Protein AF-C6PT29-F1 (afdb_monomer_lite)

Foldseek 3Di:
DDADPVRHDDDCVVCPDPVNVVLVVVLVVPDDPVCDVVSDVVVVVVLVVVVVVVPNDPPDDPVDDDDPDDDDPPDDD

InterPro domains:
  IPR010758 Trans-2-enoyl-CoA reductase [PTHR37480] (2-74)
  IPR024906 Enoyl reductase FAD binding domain [PF07055] (5-66)

Sequence (77 aa):
MHLNDNGGIRLIDLEVEEHVQKSLSDVWDKITTENVSELTNIDNFRREFFKLFGFEHSDRDYDKEVSQYVELTNCLE

pLDDT: mean 94.72, std 4.7, range [68.12, 98.38]

Organism: NCBI:txid536227

Structure (mmCIF, N/CA/C/O backbone):
data_AF-C6PT29-F1
#
_entry.id   AF-C6PT29-F1
#
loop_
_atom_site.group_PDB
_atom_site.id
_atom_site.type_symbol
_atom_site.label_atom_id
_atom_site.label_alt_id
_atom_site.label_comp_id
_atom_site.label_asym_id
_atom_site.label_entity_id
_atom_site.label_seq_id
_atom_site.pdbx_PDB_ins_code
_atom_site.Cartn_x
_atom_site.Cartn_y
_atom_site.Cartn_z
_atom_site.occupancy
_atom_site.B_iso_or_equiv
_atom_site.auth_seq_id
_atom_site.auth_comp_id
_atom_site.auth_asym_id
_atom_site.auth_atom_id
_atom_site.pdbx_PDB_model_num
ATOM 1 N N . MET A 1 1 ? 9.031 17.467 12.610 1.00 68.12 1 MET A N 1
ATOM 2 C CA . MET A 1 1 ? 10.035 16.383 12.647 1.00 68.12 1 MET A CA 1
ATOM 3 C C . MET A 1 1 ? 10.293 16.077 14.105 1.00 68.12 1 MET A C 1
ATOM 5 O O . MET A 1 1 ? 10.862 16.912 14.798 1.00 68.12 1 MET A O 1
ATOM 9 N N . HIS A 1 2 ? 9.766 14.952 14.577 1.00 84.38 2 HIS A N 1
ATOM 10 C CA . HIS A 1 2 ? 9.812 14.564 15.984 1.00 84.38 2 HIS A CA 1
ATOM 11 C C . HIS A 1 2 ? 10.798 13.411 16.161 1.00 84.38 2 HIS A C 1
ATOM 13 O O . HIS A 1 2 ? 10.961 12.593 15.255 1.00 84.38 2 HIS A O 1
ATOM 19 N N . LEU A 1 3 ? 11.478 13.368 17.305 1.00 90.25 3 LEU A N 1
ATOM 20 C CA . LEU A 1 3 ? 12.289 12.220 17.697 1.00 90.25 3 LEU A CA 1
ATOM 21 C C . LEU A 1 3 ? 11.443 11.293 18.575 1.00 90.25 3 LEU A C 1
ATOM 23 O O . LEU A 1 3 ? 10.608 11.771 19.340 1.00 90.25 3 LEU A O 1
ATOM 27 N N . ASN A 1 4 ? 11.647 9.984 18.454 1.00 87.31 4 ASN A N 1
ATOM 28 C CA . ASN A 1 4 ? 11.136 9.008 19.412 1.00 87.31 4 ASN A CA 1
ATOM 29 C C . ASN A 1 4 ? 12.030 8.954 20.666 1.00 87.31 4 ASN A C 1
ATOM 31 O O . ASN A 1 4 ? 13.100 9.565 20.701 1.00 87.31 4 ASN A O 1
ATOM 35 N N . ASP A 1 5 ? 11.618 8.181 21.671 1.00 89.12 5 ASP A N 1
ATOM 36 C CA . ASP A 1 5 ? 12.318 8.065 22.962 1.00 89.12 5 ASP A CA 1
ATOM 37 C C . ASP A 1 5 ? 13.761 7.540 22.842 1.00 89.12 5 ASP A C 1
ATOM 39 O O . ASP A 1 5 ? 14.593 7.778 23.714 1.00 89.12 5 ASP A O 1
ATOM 43 N N . ASN A 1 6 ? 14.084 6.884 21.724 1.00 92.56 6 ASN A N 1
ATOM 44 C CA . ASN A 1 6 ? 15.417 6.367 21.416 1.00 92.56 6 ASN A CA 1
ATOM 45 C C . ASN A 1 6 ? 16.252 7.346 20.565 1.00 92.56 6 ASN A C 1
ATOM 47 O O . ASN A 1 6 ? 17.324 6.983 20.084 1.00 92.56 6 ASN A O 1
ATOM 51 N N . GLY A 1 7 ? 15.762 8.568 20.332 1.00 92.94 7 GLY A N 1
ATOM 52 C CA . GLY A 1 7 ? 16.427 9.590 19.519 1.00 92.94 7 GLY A CA 1
ATOM 53 C C . GLY A 1 7 ? 16.324 9.378 18.003 1.00 92.94 7 GLY A C 1
ATOM 54 O O . GLY A 1 7 ? 16.997 10.073 17.245 1.00 92.94 7 GLY A O 1
ATOM 55 N N . GLY A 1 8 ? 15.498 8.436 17.539 1.00 91.38 8 GLY A N 1
ATOM 56 C CA . GLY A 1 8 ? 15.252 8.180 16.119 1.00 91.38 8 GLY A CA 1
ATOM 57 C C . GLY A 1 8 ? 14.200 9.118 15.527 1.00 91.38 8 GLY A C 1
ATOM 58 O O . GLY A 1 8 ? 13.237 9.480 16.198 1.00 91.38 8 GLY A O 1
ATOM 59 N N . ILE A 1 9 ? 14.354 9.495 14.257 1.00 93.50 9 ILE A N 1
ATOM 60 C CA . ILE A 1 9 ? 13.386 10.345 13.548 1.00 93.50 9 ILE A CA 1
ATOM 61 C C . ILE A 1 9 ? 12.074 9.579 13.356 1.00 93.50 9 ILE A C 1
ATOM 63 O O . ILE A 1 9 ? 12.061 8.485 12.794 1.00 93.50 9 ILE A O 1
ATOM 67 N N . ARG A 1 10 ? 10.961 10.178 13.780 1.00 90.44 10 ARG A N 1
ATOM 68 C CA . ARG A 1 10 ? 9.610 9.646 13.593 1.00 90.44 10 ARG A CA 1
ATOM 69 C C . ARG A 1 10 ? 8.971 10.253 12.344 1.00 90.44 10 ARG A C 1
ATOM 71 O O . ARG A 1 10 ? 8.910 11.473 12.211 1.00 90.44 10 ARG A O 1
ATOM 78 N N . LEU A 1 11 ? 8.506 9.385 11.443 1.00 91.12 11 LEU A N 1
ATOM 79 C CA . LEU A 1 11 ? 7.828 9.748 10.185 1.00 91.12 11 LEU A CA 1
ATOM 80 C C . LEU A 1 11 ? 6.418 9.149 10.064 1.00 91.12 11 LEU A C 1
ATOM 82 O O . LEU A 1 11 ? 5.728 9.388 9.081 1.00 91.12 11 LEU A O 1
ATOM 86 N N . ILE A 1 12 ? 5.996 8.379 11.066 1.00 90.62 12 ILE A N 1
ATOM 87 C CA . ILE A 1 12 ? 4.754 7.594 11.059 1.00 90.62 12 ILE A CA 1
ATOM 88 C C . ILE A 1 12 ? 3.603 8.300 11.783 1.00 90.62 12 ILE A C 1
ATOM 90 O O . ILE A 1 12 ? 2.637 7.650 12.163 1.00 90.62 12 ILE A O 1
ATOM 94 N N . ASP A 1 13 ? 3.716 9.609 12.033 1.00 90.19 13 ASP A N 1
ATOM 95 C CA . ASP A 1 13 ? 2.791 10.347 12.906 1.00 90.19 13 ASP A CA 1
ATOM 96 C C . ASP A 1 13 ? 1.323 10.185 12.482 1.00 90.19 13 ASP A C 1
ATOM 98 O O . ASP A 1 13 ? 0.475 10.009 13.349 1.00 90.19 13 ASP A O 1
ATOM 102 N N . LEU A 1 14 ? 1.047 10.151 11.173 1.00 92.12 14 LEU A N 1
ATOM 103 C CA . LEU A 1 14 ? -0.301 9.947 10.628 1.00 92.12 14 LEU A CA 1
ATOM 104 C C . LEU A 1 14 ? -0.824 8.513 10.816 1.00 92.12 14 LEU A C 1
ATOM 106 O O . LEU A 1 14 ? -2.018 8.306 10.994 1.00 92.12 14 LEU A O 1
ATOM 110 N N . GLU A 1 15 ? 0.050 7.508 10.764 1.00 94.31 15 GLU A N 1
ATOM 111 C CA . GLU A 1 15 ? -0.341 6.093 10.859 1.00 94.31 15 GLU A CA 1
ATOM 112 C C . GLU A 1 15 ? -0.708 5.700 12.297 1.00 94.31 15 GLU A C 1
ATOM 114 O O . GLU A 1 15 ? -1.575 4.863 12.541 1.00 94.31 15 GLU A O 1
ATOM 119 N N . VAL A 1 16 ? -0.057 6.333 13.267 1.00 92.19 16 VAL A N 1
ATOM 120 C CA . VAL A 1 16 ? -0.175 6.031 14.701 1.00 92.19 16 VAL A CA 1
ATOM 121 C C . VAL A 1 16 ? -1.193 6.907 15.430 1.00 92.19 16 VAL A C 1
ATOM 123 O O . VAL A 1 16 ? -1.264 6.861 16.659 1.00 92.19 16 VAL A O 1
ATOM 126 N N . GLU A 1 17 ? -1.974 7.714 14.710 1.00 95.38 17 GLU A N 1
ATOM 127 C CA . GLU A 1 17 ? -3.058 8.488 15.312 1.00 95.38 17 GLU A CA 1
ATOM 128 C C . GLU A 1 17 ? -4.129 7.566 15.915 1.00 95.38 17 GLU A C 1
ATOM 130 O O . GLU A 1 17 ? -4.482 6.530 15.350 1.00 95.38 17 GLU A O 1
ATOM 135 N N . GLU A 1 18 ? -4.697 7.963 17.058 1.00 97.31 18 GLU A N 1
ATOM 136 C CA . GLU A 1 18 ? -5.640 7.135 17.825 1.00 97.31 18 GLU A CA 1
ATOM 137 C C . GLU A 1 18 ? -6.844 6.678 16.987 1.00 97.31 18 GLU A C 1
ATOM 139 O O . GLU A 1 18 ? -7.265 5.524 17.063 1.00 97.31 18 GLU A O 1
ATOM 144 N N . HIS A 1 19 ? -7.375 7.565 16.142 1.00 96.88 19 HIS A N 1
ATOM 145 C CA . HIS A 1 19 ? -8.526 7.256 15.299 1.00 96.88 19 HIS A CA 1
ATOM 146 C C . HIS A 1 19 ? -8.208 6.182 14.239 1.00 96.88 19 HIS A C 1
ATOM 148 O O . HIS A 1 19 ? -9.064 5.342 13.945 1.00 96.88 19 HIS A O 1
ATOM 154 N N . VAL A 1 20 ? -6.978 6.169 13.708 1.00 96.88 20 VAL A N 1
ATOM 155 C CA . VAL A 1 20 ? -6.497 5.154 12.758 1.00 96.88 20 VAL A CA 1
ATOM 156 C C . VAL A 1 20 ? -6.341 3.818 13.476 1.00 96.88 20 VAL A C 1
ATOM 158 O O . VAL A 1 20 ? -6.904 2.817 13.039 1.00 96.88 20 VAL A O 1
ATOM 161 N N . GLN A 1 21 ? -5.660 3.808 14.624 1.00 97.81 21 GLN A N 1
ATOM 162 C CA . GLN A 1 21 ? -5.419 2.595 15.415 1.00 97.81 21 GLN A CA 1
ATOM 163 C C . GLN A 1 21 ? -6.720 1.947 15.910 1.00 97.81 21 GLN A C 1
ATOM 165 O O . GLN A 1 21 ? -6.872 0.722 15.874 1.00 97.81 21 GLN A O 1
ATOM 170 N N . LYS A 1 22 ? -7.699 2.766 16.308 1.00 97.44 22 LYS A N 1
ATOM 171 C CA . LYS A 1 22 ? -9.035 2.297 16.680 1.00 97.44 22 LYS A CA 1
ATOM 172 C C . LYS A 1 22 ? -9.770 1.673 15.494 1.00 97.44 22 LYS A C 1
ATOM 174 O O . LYS A 1 22 ? -10.287 0.569 15.620 1.00 97.44 22 LYS A O 1
ATOM 179 N N . SER A 1 23 ? -9.760 2.343 14.340 1.00 96.12 23 SER A N 1
ATOM 180 C CA . SER A 1 23 ? -10.399 1.828 13.120 1.00 96.12 23 SER A CA 1
ATOM 181 C C . SER A 1 23 ? -9.784 0.497 12.676 1.00 96.12 23 SER A C 1
ATOM 183 O O . SER A 1 23 ? -10.509 -0.416 12.289 1.00 96.12 23 SER A O 1
ATOM 185 N N . LEU A 1 24 ? -8.457 0.363 12.779 1.00 96.44 24 LEU A N 1
ATOM 186 C CA . LEU A 1 24 ? -7.753 -0.887 12.493 1.00 96.44 24 LEU A CA 1
ATOM 187 C C . LEU A 1 24 ? -8.176 -2.008 13.444 1.00 96.44 24 LEU A C 1
ATOM 189 O O . LEU A 1 24 ? -8.506 -3.094 12.978 1.00 96.44 24 LEU A O 1
ATOM 193 N N . SER A 1 25 ? -8.217 -1.737 14.751 1.00 97.00 25 SER A N 1
ATOM 194 C CA . SER A 1 25 ? -8.620 -2.724 15.763 1.00 97.00 25 SER A CA 1
ATOM 195 C C . SER A 1 25 ? -10.055 -3.217 15.528 1.00 97.00 25 SER A C 1
ATOM 197 O O . SER A 1 25 ? -10.303 -4.420 15.504 1.00 97.00 25 SER A O 1
ATOM 199 N N . ASP A 1 26 ? -10.983 -2.296 15.245 1.00 96.81 26 ASP A N 1
ATOM 200 C CA . ASP A 1 26 ? -12.392 -2.615 14.986 1.00 96.81 26 ASP A CA 1
ATOM 201 C C . ASP A 1 26 ? -12.598 -3.484 13.733 1.00 96.81 26 ASP A C 1
ATOM 203 O O . ASP A 1 26 ? -13.552 -4.268 13.678 1.00 96.81 26 ASP A O 1
ATOM 207 N N . VAL A 1 27 ? -11.761 -3.307 12.703 1.00 97.56 27 VAL A N 1
ATOM 208 C CA . VAL A 1 27 ? -11.779 -4.120 11.476 1.00 97.56 27 VAL A CA 1
ATOM 209 C C . VAL A 1 27 ? -11.118 -5.473 11.719 1.00 97.56 27 VAL A C 1
ATOM 211 O O . VAL A 1 27 ? -11.636 -6.490 11.258 1.00 97.56 27 VAL A O 1
ATOM 214 N N . TRP A 1 28 ? -10.011 -5.499 12.461 1.00 97.94 28 TRP A N 1
ATOM 215 C CA . TRP A 1 28 ? -9.236 -6.709 12.734 1.00 97.94 28 TRP A CA 1
ATOM 216 C C . TRP A 1 28 ? -10.069 -7.799 13.414 1.00 97.94 28 TRP A C 1
ATOM 218 O O . TRP A 1 28 ? -9.993 -8.961 13.028 1.00 97.94 28 TRP A O 1
ATOM 228 N N . ASP A 1 29 ? -10.939 -7.418 14.348 1.00 97.25 29 ASP A N 1
ATOM 229 C CA . ASP A 1 29 ? -11.819 -8.358 15.053 1.00 97.25 29 ASP A CA 1
ATOM 230 C C . ASP A 1 29 ? -12.949 -8.935 14.175 1.00 97.25 29 ASP A C 1
ATOM 232 O O . ASP A 1 29 ? -13.610 -9.900 14.562 1.00 97.25 29 ASP A O 1
ATOM 236 N N . LYS A 1 30 ? -13.210 -8.342 13.002 1.00 97.69 30 LYS A N 1
ATOM 237 C CA . LYS A 1 30 ? -14.361 -8.667 12.135 1.00 97.69 30 LYS A CA 1
ATOM 238 C C . LYS A 1 30 ? -13.973 -9.275 10.792 1.00 97.69 30 LYS A C 1
ATOM 240 O O . LYS A 1 30 ? -14.852 -9.745 10.064 1.00 97.69 30 LYS A O 1
ATOM 245 N N . ILE A 1 31 ? -12.697 -9.212 10.428 1.00 98.00 31 ILE A N 1
ATOM 246 C CA . ILE A 1 31 ? -12.236 -9.618 9.107 1.00 98.00 31 ILE A CA 1
ATOM 247 C C . ILE A 1 31 ? -12.261 -11.141 8.955 1.00 98.00 31 ILE A C 1
ATOM 249 O O . ILE A 1 31 ? -11.806 -11.891 9.816 1.00 98.00 31 ILE A O 1
ATOM 253 N N . THR A 1 32 ? -12.792 -11.604 7.831 1.00 98.31 32 THR A N 1
ATOM 254 C CA . THR A 1 32 ? -12.844 -13.007 7.422 1.00 98.31 32 THR A CA 1
ATOM 255 C C . THR A 1 32 ? -12.424 -13.123 5.960 1.00 98.31 32 THR A C 1
ATOM 257 O O . THR A 1 32 ? -12.255 -12.125 5.257 1.00 98.31 32 THR A O 1
ATOM 260 N N . THR A 1 33 ? -12.245 -14.348 5.465 1.00 98.06 33 THR A N 1
ATOM 261 C CA . THR A 1 33 ? -11.925 -14.571 4.049 1.00 98.06 33 THR A CA 1
ATOM 262 C C . THR A 1 33 ? -13.036 -14.069 3.124 1.00 98.06 33 THR A C 1
ATOM 264 O O . THR A 1 33 ? -12.74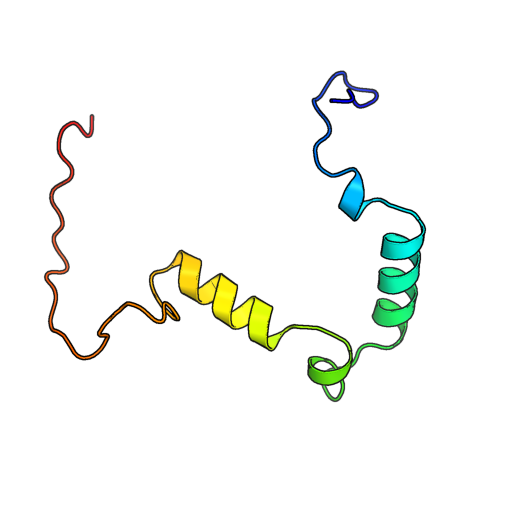7 -13.576 2.038 1.00 98.06 33 THR A O 1
ATOM 267 N N . GLU A 1 34 ? -14.293 -14.154 3.555 1.00 98.38 34 GLU A N 1
ATOM 268 C CA . GLU A 1 34 ? -15.468 -13.776 2.770 1.00 98.38 34 GLU A CA 1
ATOM 269 C C . GLU A 1 34 ? -15.631 -12.257 2.642 1.00 98.38 34 GLU A C 1
ATOM 271 O O . GLU A 1 34 ? -16.109 -11.793 1.613 1.00 98.38 34 GLU A O 1
ATOM 276 N N . ASN A 1 35 ? -15.222 -11.483 3.655 1.00 97.56 35 ASN A N 1
ATOM 277 C CA . ASN A 1 35 ? -15.440 -10.031 3.702 1.00 97.56 35 ASN A CA 1
ATOM 278 C C . ASN A 1 35 ? -14.155 -9.190 3.546 1.00 97.56 35 ASN A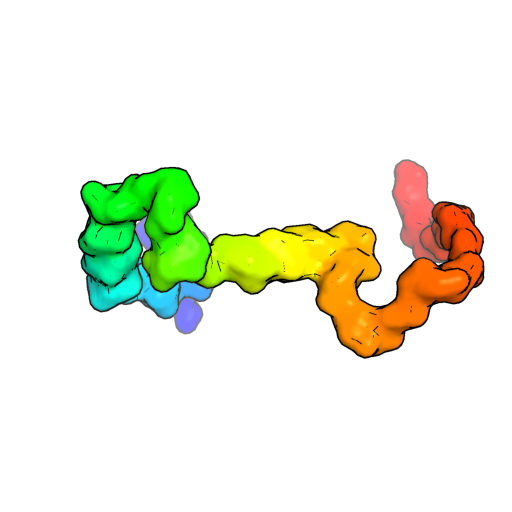 C 1
ATOM 280 O O . ASN A 1 35 ? -14.214 -7.960 3.595 1.00 97.56 35 ASN A O 1
ATOM 284 N N . VAL A 1 36 ? -12.992 -9.820 3.331 1.00 97.62 36 VAL A N 1
ATOM 285 C CA . VAL A 1 36 ? -11.687 -9.135 3.244 1.00 97.62 36 VAL A CA 1
ATOM 286 C C . VAL A 1 36 ? -11.671 -8.007 2.207 1.00 97.62 36 VAL A C 1
ATOM 288 O O . VAL A 1 36 ? -11.137 -6.934 2.483 1.00 97.62 36 VAL A O 1
ATOM 291 N N . SER A 1 37 ? -12.283 -8.213 1.038 1.00 96.75 37 SER A N 1
ATOM 292 C CA . SER A 1 37 ? -12.350 -7.206 -0.031 1.00 96.75 37 SER A CA 1
ATOM 293 C C . SER A 1 37 ? -13.349 -6.081 0.249 1.00 96.75 37 SER A C 1
ATOM 295 O O . SER A 1 37 ? -13.268 -5.032 -0.379 1.00 96.75 37 SER A O 1
ATOM 297 N N . GLU A 1 38 ? -14.284 -6.280 1.181 1.00 97.50 38 GLU A N 1
ATOM 298 C CA . GLU A 1 38 ? -15.251 -5.257 1.591 1.00 97.50 38 GLU A CA 1
ATOM 299 C C . GLU A 1 38 ? -14.680 -4.367 2.699 1.00 97.50 38 GLU A C 1
ATOM 301 O O . GLU A 1 38 ? -14.867 -3.152 2.689 1.00 97.50 38 GLU A O 1
ATOM 306 N N . LEU A 1 39 ? -13.975 -4.974 3.661 1.00 97.69 39 LEU A N 1
ATOM 307 C CA . LEU A 1 39 ? -13.447 -4.282 4.839 1.00 97.69 39 LEU A CA 1
ATOM 308 C C . LEU A 1 39 ? -12.065 -3.661 4.626 1.00 97.69 39 LEU A C 1
ATOM 310 O O . LEU A 1 39 ? -11.631 -2.837 5.432 1.00 97.69 39 LEU A O 1
ATOM 314 N N . THR A 1 40 ? -11.350 -4.053 3.574 1.00 97.12 40 THR A N 1
ATOM 315 C CA . THR A 1 40 ? -9.985 -3.588 3.318 1.00 97.12 40 THR A CA 1
ATOM 316 C C . THR A 1 40 ? -9.784 -3.224 1.860 1.00 97.12 40 THR A C 1
ATOM 318 O O . THR A 1 40 ? -10.517 -3.654 0.976 1.00 97.12 40 THR A O 1
ATOM 321 N N . ASN A 1 41 ? -8.716 -2.479 1.587 1.00 97.06 41 ASN A N 1
ATOM 322 C CA . ASN A 1 41 ? -8.314 -2.156 0.225 1.00 97.06 41 ASN A CA 1
ATOM 323 C C . ASN A 1 41 ? -7.308 -3.180 -0.343 1.00 97.06 41 ASN A C 1
ATOM 325 O O . ASN A 1 41 ? -6.276 -2.808 -0.910 1.00 97.06 41 ASN A O 1
ATOM 329 N N . ILE A 1 42 ? -7.572 -4.480 -0.150 1.00 97.00 42 ILE A N 1
ATOM 330 C CA . ILE A 1 42 ? -6.655 -5.569 -0.534 1.00 97.00 42 ILE A CA 1
ATOM 331 C C . ILE A 1 42 ? -6.373 -5.611 -2.041 1.00 97.00 42 ILE A C 1
ATOM 333 O O . ILE A 1 42 ? -5.263 -5.947 -2.452 1.00 97.00 42 ILE A O 1
ATOM 337 N N . ASP A 1 43 ? -7.335 -5.216 -2.875 1.00 96.12 43 ASP A N 1
ATOM 338 C CA . ASP A 1 43 ? -7.140 -5.178 -4.325 1.00 96.12 43 ASP A CA 1
ATOM 339 C C . ASP A 1 43 ? -6.152 -4.084 -4.725 1.00 96.12 43 ASP A C 1
ATOM 341 O O . ASP A 1 43 ? -5.298 -4.303 -5.584 1.00 96.12 43 ASP A O 1
ATOM 345 N N . ASN A 1 44 ? -6.204 -2.923 -4.065 1.00 96.25 44 ASN A N 1
ATOM 346 C CA . ASN A 1 44 ? -5.192 -1.898 -4.280 1.00 96.25 44 ASN A CA 1
ATOM 347 C C . ASN A 1 44 ? -3.839 -2.317 -3.717 1.00 96.25 44 ASN A C 1
ATOM 349 O O . ASN A 1 44 ? -2.837 -2.117 -4.387 1.00 96.25 44 ASN A O 1
ATOM 353 N N . PHE A 1 45 ? -3.801 -2.945 -2.541 1.00 97.62 45 PHE A N 1
ATOM 354 C CA . PHE A 1 45 ? -2.558 -3.492 -1.997 1.00 97.62 45 PHE A CA 1
ATOM 355 C C . PHE A 1 45 ? -1.887 -4.460 -2.983 1.00 97.62 45 PHE A C 1
ATOM 357 O O . PHE A 1 45 ? -0.691 -4.346 -3.233 1.00 97.62 45 PHE A O 1
ATOM 364 N N . ARG A 1 46 ? -2.656 -5.365 -3.605 1.00 96.88 46 ARG A N 1
ATOM 365 C CA . ARG A 1 46 ? -2.150 -6.279 -4.641 1.00 96.88 46 ARG A CA 1
ATOM 366 C C . ARG A 1 46 ? -1.601 -5.523 -5.850 1.00 96.88 46 ARG A C 1
ATOM 368 O O . ARG A 1 46 ? -0.501 -5.836 -6.294 1.00 96.88 46 ARG A O 1
ATOM 375 N N . ARG A 1 47 ? -2.318 -4.513 -6.355 1.00 96.94 47 ARG A N 1
ATOM 376 C CA . ARG A 1 47 ? -1.826 -3.683 -7.470 1.00 96.94 47 ARG A CA 1
ATOM 377 C C . ARG A 1 47 ? -0.538 -2.941 -7.116 1.00 96.94 47 ARG A C 1
ATOM 379 O O . ARG A 1 47 ? 0.420 -2.993 -7.878 1.00 96.94 47 ARG A O 1
ATOM 386 N N . GLU A 1 48 ? -0.479 -2.298 -5.951 1.00 97.75 48 GLU A N 1
ATOM 387 C CA . GLU A 1 48 ? 0.725 -1.598 -5.481 1.00 97.75 48 GLU A CA 1
ATOM 388 C C . GLU A 1 48 ? 1.898 -2.562 -5.254 1.00 97.75 48 GLU A C 1
ATOM 390 O O . GLU A 1 48 ? 3.037 -2.228 -5.569 1.00 97.75 48 GLU A O 1
ATOM 395 N N . PHE A 1 49 ? 1.633 -3.787 -4.794 1.00 97.81 49 PHE A N 1
ATOM 396 C CA . PHE A 1 49 ? 2.649 -4.832 -4.700 1.00 97.81 49 PHE A CA 1
ATOM 397 C C . PHE A 1 49 ? 3.229 -5.180 -6.077 1.00 97.81 49 PHE A C 1
ATOM 399 O O . PHE A 1 49 ? 4.446 -5.226 -6.237 1.00 97.81 49 PHE A O 1
ATOM 406 N N . PHE A 1 50 ? 2.383 -5.367 -7.091 1.00 97.75 50 PHE A N 1
ATOM 407 C CA . PHE A 1 50 ? 2.823 -5.650 -8.459 1.00 97.75 50 PHE A CA 1
ATOM 408 C C . PHE A 1 50 ? 3.634 -4.504 -9.079 1.00 97.75 50 PHE A C 1
ATOM 410 O O . PHE A 1 50 ? 4.600 -4.763 -9.806 1.00 97.75 50 PHE A O 1
ATOM 417 N N . LYS A 1 51 ? 3.335 -3.251 -8.718 1.00 97.62 51 LYS A N 1
ATOM 418 C CA . LYS A 1 51 ? 4.123 -2.083 -9.145 1.00 97.62 51 LYS A CA 1
ATOM 419 C C . LYS A 1 51 ? 5.573 -2.119 -8.690 1.00 97.62 51 LYS A C 1
ATOM 421 O O . LYS A 1 51 ? 6.423 -1.642 -9.445 1.00 97.62 51 LYS A O 1
ATOM 426 N N . LEU A 1 52 ? 5.875 -2.719 -7.533 1.00 97.75 52 LEU A N 1
ATOM 427 C CA . LEU A 1 52 ? 7.257 -2.908 -7.062 1.00 97.75 52 LEU A CA 1
ATOM 428 C C . LEU A 1 52 ? 8.094 -3.750 -8.034 1.00 97.75 52 LEU A C 1
ATOM 430 O O . LEU A 1 52 ? 9.309 -3.592 -8.096 1.00 97.75 52 LEU A O 1
ATOM 434 N N . PHE A 1 53 ? 7.439 -4.609 -8.816 1.00 96.81 53 PHE A N 1
ATOM 435 C CA . PHE A 1 53 ? 8.065 -5.496 -9.794 1.00 96.81 53 PHE A CA 1
ATOM 436 C C . PHE A 1 53 ? 7.860 -5.028 -11.242 1.00 96.81 53 PHE A C 1
ATOM 438 O O . PHE A 1 53 ? 8.136 -5.774 -12.175 1.00 96.81 53 PHE A O 1
ATOM 445 N N . GLY A 1 54 ? 7.384 -3.79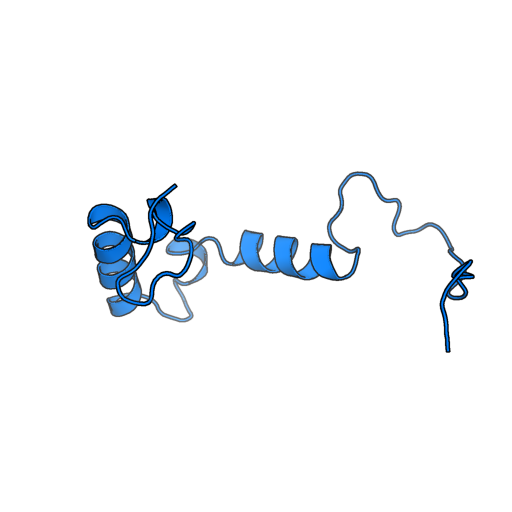5 -11.443 1.00 95.25 54 GLY A N 1
ATOM 446 C CA . GLY A 1 54 ? 7.184 -3.213 -12.773 1.00 95.25 54 GLY A CA 1
ATOM 447 C C . GLY A 1 54 ? 5.860 -3.580 -13.455 1.00 95.25 54 GLY A C 1
ATOM 448 O O . GLY A 1 54 ? 5.681 -3.253 -14.627 1.00 95.25 54 GLY A O 1
ATOM 449 N N . PHE A 1 55 ? 4.912 -4.198 -12.746 1.00 97.06 55 PHE A N 1
ATOM 450 C CA . PHE A 1 55 ? 3.570 -4.535 -13.248 1.00 97.06 55 PHE A CA 1
ATOM 451 C C . PHE A 1 55 ? 2.508 -3.507 -12.802 1.00 97.06 55 PHE A C 1
ATOM 453 O O . PHE A 1 55 ? 2.796 -2.662 -11.964 1.00 97.06 55 PHE A O 1
ATOM 460 N N . GLU A 1 56 ? 1.286 -3.554 -13.350 1.00 95.94 56 GLU A N 1
ATOM 461 C CA . GLU A 1 56 ? 0.156 -2.676 -12.953 1.00 95.94 56 GLU A CA 1
ATOM 462 C C . GLU A 1 56 ? 0.408 -1.155 -13.114 1.00 95.94 56 GLU A C 1
ATOM 464 O O . GLU A 1 56 ? -0.245 -0.321 -12.475 1.00 95.94 56 GLU A O 1
ATOM 469 N N . HIS A 1 57 ? 1.346 -0.762 -13.983 1.00 96.12 57 HIS A N 1
ATOM 470 C CA . HIS A 1 57 ? 1.586 0.638 -14.344 1.00 96.12 57 HIS A CA 1
ATOM 471 C C . HIS A 1 57 ? 0.779 1.012 -15.590 1.00 96.12 57 HIS A C 1
ATOM 473 O O . HIS A 1 57 ? 0.9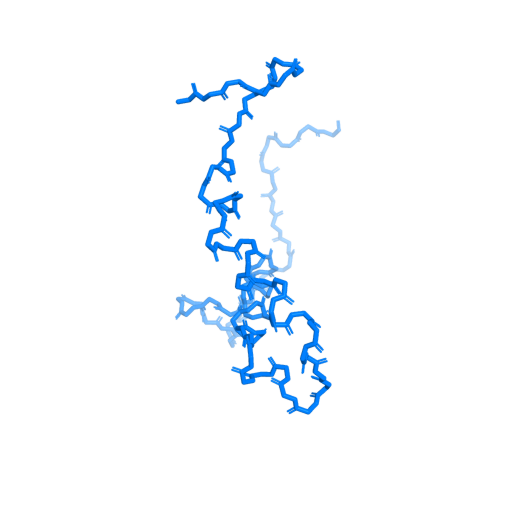49 0.418 -16.653 1.00 96.12 57 HIS A O 1
ATOM 479 N N . SER A 1 58 ? -0.094 2.016 -15.479 1.00 95.12 58 SER A N 1
ATOM 480 C CA . SER A 1 58 ? -1.019 2.393 -16.560 1.00 95.12 58 SER A CA 1
ATOM 481 C C . SER A 1 58 ? -0.345 3.042 -17.773 1.00 95.12 58 SER A C 1
ATOM 483 O O . SER A 1 58 ? -0.983 3.209 -18.806 1.00 95.12 58 SER A O 1
ATOM 485 N N . ASP A 1 59 ? 0.917 3.452 -17.647 1.00 96.00 59 ASP A N 1
ATOM 486 C CA . ASP A 1 59 ? 1.724 4.067 -18.704 1.00 96.00 59 ASP A CA 1
ATOM 487 C C . ASP A 1 59 ? 2.628 3.059 -19.444 1.00 96.00 59 ASP A C 1
ATOM 489 O O . ASP A 1 59 ? 3.455 3.465 -20.264 1.00 96.00 59 ASP A O 1
ATOM 493 N N . ARG A 1 60 ? 2.498 1.752 -19.169 1.00 94.94 60 ARG A N 1
ATOM 494 C CA . ARG A 1 60 ? 3.325 0.691 -19.766 1.00 94.94 60 ARG A CA 1
ATOM 495 C C . ARG A 1 60 ? 2.529 -0.165 -20.741 1.00 94.94 60 ARG A C 1
ATOM 497 O O . ARG A 1 60 ? 1.418 -0.595 -20.455 1.00 94.94 60 ARG A O 1
ATOM 504 N N . ASP A 1 61 ? 3.145 -0.438 -21.885 1.00 96.94 61 ASP A N 1
ATOM 505 C CA . ASP A 1 61 ? 2.669 -1.420 -22.854 1.00 96.94 61 ASP A CA 1
ATOM 506 C C . ASP A 1 61 ? 3.275 -2.787 -22.512 1.00 96.94 61 ASP A C 1
ATOM 508 O O . ASP A 1 61 ? 4.465 -3.015 -22.740 1.00 96.94 61 ASP A O 1
ATOM 512 N N . TYR A 1 62 ? 2.467 -3.662 -21.912 1.00 95.94 62 TYR A N 1
ATOM 513 C CA . TYR A 1 62 ? 2.887 -5.002 -21.489 1.00 95.94 62 TYR A CA 1
ATOM 514 C C . TYR A 1 62 ? 2.920 -6.025 -22.632 1.00 95.94 62 TYR A C 1
ATOM 516 O O . TYR A 1 62 ? 3.496 -7.096 -22.452 1.00 95.94 62 TYR A O 1
ATOM 524 N N . ASP A 1 63 ? 2.359 -5.697 -23.799 1.00 96.94 63 ASP A N 1
ATOM 525 C CA . ASP A 1 63 ? 2.420 -6.552 -24.990 1.00 96.94 63 ASP A CA 1
ATOM 526 C C . ASP A 1 63 ? 3.690 -6.290 -25.817 1.00 96.94 63 ASP A C 1
ATOM 528 O O . ASP A 1 63 ? 4.035 -7.048 -26.729 1.00 96.94 63 ASP A O 1
ATOM 532 N N . LYS A 1 64 ? 4.425 -5.220 -25.493 1.00 97.44 64 LYS A N 1
ATOM 533 C CA . LYS A 1 64 ? 5.685 -4.875 -26.143 1.00 97.44 64 LYS A CA 1
ATOM 534 C C . LYS A 1 64 ? 6.823 -5.779 -25.672 1.00 97.44 64 LYS A C 1
ATOM 536 O O . LYS A 1 64 ? 7.165 -5.823 -24.493 1.00 97.44 64 LYS A O 1
ATOM 541 N N . GLU A 1 65 ? 7.503 -6.408 -26.627 1.00 97.25 65 GLU A N 1
ATOM 542 C CA . GLU A 1 65 ? 8.730 -7.159 -26.361 1.00 97.25 65 GLU A CA 1
ATOM 543 C C . GLU A 1 65 ? 9.851 -6.238 -25.842 1.00 97.25 65 GLU A C 1
ATOM 545 O O . GLU A 1 65 ? 10.118 -5.163 -26.395 1.00 97.25 65 GLU A O 1
ATOM 550 N N . VAL A 1 66 ? 10.523 -6.665 -24.769 1.00 95.88 66 VAL A N 1
ATOM 551 C CA . VAL A 1 66 ? 11.639 -5.947 -24.141 1.00 95.88 66 VAL A CA 1
ATOM 552 C C . VAL A 1 66 ? 12.811 -6.890 -23.876 1.00 95.88 66 VAL A C 1
ATOM 554 O O . VAL A 1 66 ? 12.631 -8.076 -23.603 1.00 95.88 66 VAL A O 1
ATOM 557 N N . SER A 1 67 ? 14.033 -6.355 -23.933 1.00 96.69 67 SER A N 1
ATOM 558 C CA . SER A 1 67 ? 15.234 -7.095 -23.534 1.00 96.69 67 SER A CA 1
ATOM 559 C C . SER A 1 67 ? 15.234 -7.340 -22.024 1.00 96.69 67 SER A C 1
ATOM 561 O O . SER A 1 67 ? 15.005 -6.417 -21.246 1.00 96.69 67 SER A O 1
ATOM 563 N N . GLN A 1 68 ? 15.564 -8.564 -21.610 1.00 95.56 68 GLN A N 1
ATOM 564 C CA . GLN A 1 68 ? 15.800 -8.911 -20.201 1.00 95.56 68 GLN A CA 1
ATOM 565 C C . GLN A 1 68 ? 17.174 -8.430 -19.706 1.00 95.56 68 GLN A C 1
ATOM 567 O O . GLN A 1 68 ? 17.417 -8.356 -18.504 1.00 95.56 68 GLN A O 1
ATOM 572 N N . TYR A 1 69 ? 18.078 -8.103 -20.633 1.00 96.06 69 TYR A N 1
ATOM 573 C CA . TYR A 1 69 ? 19.407 -7.590 -20.330 1.00 96.06 69 TYR A CA 1
ATOM 574 C C . TYR A 1 69 ? 19.372 -6.066 -20.295 1.00 96.06 69 TYR A C 1
ATOM 576 O O . TYR A 1 69 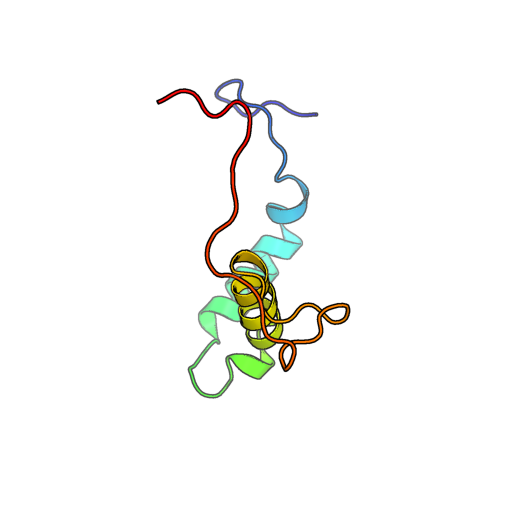? 19.093 -5.426 -21.314 1.00 96.06 69 TYR A O 1
ATOM 584 N N . VAL A 1 70 ? 19.682 -5.507 -19.126 1.00 94.31 70 VAL A N 1
ATOM 585 C CA . VAL A 1 70 ? 19.851 -4.070 -18.897 1.00 94.31 70 VAL A CA 1
ATOM 586 C C . VAL A 1 70 ? 21.253 -3.852 -18.346 1.00 94.31 70 VAL A C 1
ATOM 588 O O . VAL A 1 70 ? 21.606 -4.393 -17.301 1.00 94.31 70 VAL A O 1
ATOM 591 N N . GLU A 1 71 ? 22.066 -3.083 -19.064 1.00 94.19 71 GLU A N 1
ATOM 592 C CA . GLU A 1 71 ? 23.411 -2.731 -18.615 1.00 94.19 71 GLU A CA 1
ATOM 593 C C . GLU A 1 71 ? 23.333 -1.684 -17.496 1.00 94.19 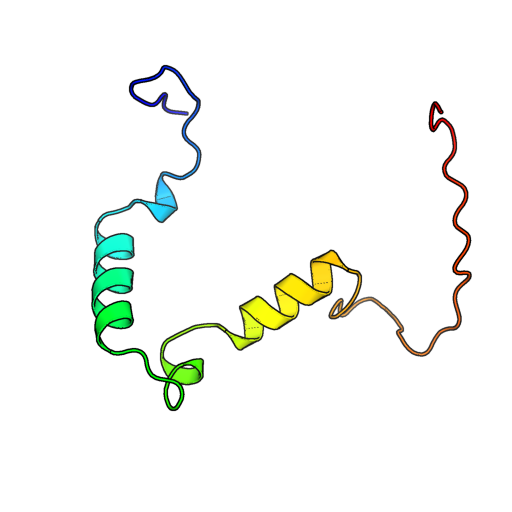71 GLU A C 1
ATOM 595 O O . GLU A 1 71 ? 22.709 -0.633 -17.656 1.00 94.19 71 GLU A O 1
ATOM 600 N N . LEU A 1 72 ? 23.974 -1.963 -16.359 1.00 94.50 72 LEU A N 1
ATOM 601 C CA . LEU A 1 72 ? 24.109 -1.016 -15.255 1.00 94.50 72 LEU A CA 1
ATOM 602 C C . LEU A 1 72 ? 25.485 -0.354 -15.318 1.00 94.50 72 LEU A C 1
ATOM 604 O O . LEU A 1 72 ? 26.493 -0.930 -14.912 1.00 94.50 72 LEU A O 1
ATOM 608 N N . THR A 1 73 ? 25.536 0.878 -15.818 1.00 94.00 73 THR A N 1
ATOM 609 C CA . THR A 1 73 ? 26.776 1.660 -15.848 1.00 94.00 73 THR A CA 1
ATOM 610 C C . THR A 1 73 ? 27.183 2.083 -14.433 1.00 94.00 73 THR A C 1
ATOM 612 O O . THR A 1 73 ? 26.339 2.484 -13.634 1.00 94.00 73 THR A O 1
ATOM 615 N N . ASN A 1 74 ? 28.487 2.060 -14.136 1.00 91.81 74 ASN A N 1
ATOM 616 C CA . ASN A 1 74 ? 29.061 2.462 -12.841 1.00 91.81 74 ASN A CA 1
ATOM 617 C C . ASN A 1 74 ? 28.598 1.618 -11.637 1.00 91.81 74 ASN A C 1
ATOM 619 O O . ASN A 1 74 ? 28.633 2.093 -10.501 1.00 91.81 74 ASN A O 1
ATOM 623 N N . CYS A 1 75 ? 28.178 0.373 -11.868 1.00 90.94 75 CYS A N 1
ATOM 624 C CA . CYS A 1 75 ? 28.014 -0.602 -10.798 1.00 90.94 75 CYS A CA 1
ATOM 625 C C . CYS A 1 75 ? 29.401 -1.143 -10.421 1.00 90.94 75 CYS A C 1
ATOM 627 O O . CYS A 1 75 ? 30.119 -1.645 -11.286 1.00 90.94 75 CYS A O 1
ATOM 629 N N . LEU A 1 76 ? 29.808 -0.964 -9.163 1.00 88.50 76 LEU A N 1
ATOM 630 C CA . LEU A 1 76 ? 31.024 -1.586 -8.639 1.00 88.50 76 LEU A CA 1
ATOM 631 C C . LEU A 1 76 ? 30.698 -3.039 -8.285 1.00 88.50 76 LEU A C 1
ATOM 633 O O . LEU A 1 76 ? 29.659 -3.283 -7.670 1.00 88.50 76 LEU A O 1
ATOM 637 N N . GLU A 1 77 ? 31.567 -3.965 -8.691 1.00 76.94 77 GLU A N 1
ATOM 638 C CA . GLU A 1 77 ? 31.486 -5.383 -8.308 1.00 76.94 77 GLU A CA 1
ATOM 639 C C . GLU A 1 77 ? 31.701 -5.598 -6.803 1.00 76.94 77 GLU A C 1
ATOM 641 O O . GLU A 1 77 ? 32.556 -4.893 -6.210 1.00 76.94 77 GLU A O 1
#

Secondary structure (DSSP, 8-state):
-EE-TTSPEE--TTTT-HHHHHHHHHHHTT--TTTHHHHS-HHHHHHHHHHTTT-S-TT--TTS---S----TT---

Radius of gyration: 20.11 Å; chains: 1; bounding box: 47×31×49 Å